Protein AF-A0AAW7YJE2-F1 (afdb_monomer_lite)

pLDDT: mean 79.49, std 8.47, range [52.16, 91.19]

Secondary structure (DSSP, 8-state):
--HHHHHHHHHHHHHHHHHHHHHHHHTT--SSTT--HHHHHHHHHHHHHHHHHHHH--S-HHHHHHHH--

Structure (mmCIF, N/CA/C/O backbone):
data_AF-A0AAW7YJE2-F1
#
_entry.id   AF-A0AAW7YJE2-F1
#
loop_
_atom_site.group_PDB
_atom_site.id
_atom_site.type_symbol
_atom_site.label_atom_id
_atom_site.label_alt_id
_atom_site.label_comp_id
_atom_site.label_asym_id
_atom_site.label_entity_id
_atom_site.label_seq_id
_atom_site.pdbx_PDB_ins_code
_atom_site.Cartn_x
_atom_site.Cartn_y
_atom_site.Cartn_z
_atom_site.occupancy
_atom_site.B_iso_or_equiv
_atom_site.auth_seq_id
_atom_site.auth_comp_id
_atom_site.auth_asym_id
_atom_site.auth_atom_id
_atom_site.pdbx_PDB_model_num
ATOM 1 N N . MET A 1 1 ? -19.115 -17.358 7.203 1.00 52.16 1 MET A N 1
ATOM 2 C CA . MET A 1 1 ? -17.679 -17.080 6.959 1.00 52.16 1 MET A CA 1
ATOM 3 C C . MET A 1 1 ? -17.607 -15.759 6.194 1.00 52.16 1 MET A C 1
ATOM 5 O O . MET A 1 1 ? -18.103 -15.693 5.079 1.00 52.16 1 MET A O 1
ATOM 9 N N . SER A 1 2 ? -17.243 -14.663 6.871 1.00 66.19 2 SER A N 1
ATOM 10 C CA . SER A 1 2 ? -17.663 -13.300 6.498 1.00 66.19 2 SER A CA 1
ATOM 11 C C . SER A 1 2 ? -16.878 -12.726 5.316 1.00 66.19 2 SER A C 1
ATOM 13 O O . SER A 1 2 ? -15.657 -12.849 5.260 1.00 66.19 2 SER A O 1
ATOM 15 N N . ARG A 1 3 ? -17.577 -12.055 4.392 1.00 71.06 3 ARG A N 1
ATOM 16 C CA . ARG A 1 3 ? -17.020 -11.344 3.224 1.00 71.06 3 ARG A CA 1
ATOM 17 C C . ARG A 1 3 ? -15.745 -10.548 3.545 1.00 71.06 3 ARG A C 1
ATOM 19 O O . ARG A 1 3 ? -14.817 -10.530 2.749 1.00 71.06 3 ARG A O 1
ATOM 26 N N . THR A 1 4 ? -15.658 -9.973 4.742 1.00 76.06 4 THR A N 1
ATOM 27 C CA . THR A 1 4 ? -14.491 -9.243 5.258 1.00 76.06 4 THR A CA 1
ATOM 28 C C . THR A 1 4 ? -13.197 -10.061 5.260 1.00 76.06 4 THR A C 1
ATOM 30 O O . THR A 1 4 ? -12.148 -9.520 4.928 1.00 76.06 4 THR A O 1
ATOM 33 N N . LYS A 1 5 ? -13.238 -11.360 5.597 1.00 78.50 5 LYS A N 1
ATOM 34 C CA . LYS A 1 5 ? -12.046 -12.226 5.535 1.00 78.50 5 LYS A CA 1
ATOM 35 C C . LYS A 1 5 ? -11.572 -12.411 4.096 1.00 78.50 5 LYS A C 1
ATOM 37 O O . LYS A 1 5 ? -10.380 -12.314 3.844 1.00 78.50 5 LYS A O 1
ATOM 42 N N . VAL A 1 6 ? -12.504 -12.606 3.162 1.00 83.94 6 VAL A N 1
ATOM 43 C CA . VAL A 1 6 ? -12.194 -12.751 1.731 1.00 83.94 6 VAL A CA 1
ATOM 44 C C . VAL A 1 6 ? -11.574 -11.466 1.183 1.00 83.94 6 VAL A C 1
ATOM 46 O O . VAL A 1 6 ? -10.535 -11.528 0.536 1.00 83.94 6 VAL A O 1
ATOM 49 N N . PHE A 1 7 ? -12.144 -10.301 1.507 1.00 84.50 7 PHE A N 1
ATOM 50 C CA . PHE A 1 7 ? -11.574 -9.013 1.104 1.00 84.50 7 PHE A CA 1
ATOM 51 C C . PHE A 1 7 ? -10.191 -8.771 1.707 1.00 84.50 7 PHE A C 1
ATOM 53 O O . PHE A 1 7 ? -9.290 -8.377 0.979 1.00 84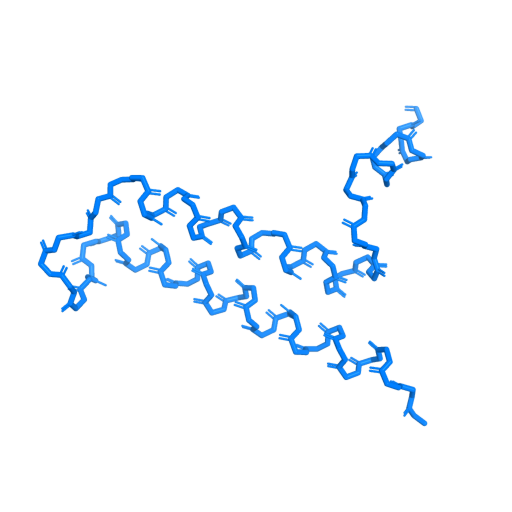.50 7 PHE A O 1
ATOM 60 N N . LYS A 1 8 ? -9.977 -9.082 2.991 1.00 84.12 8 LYS A N 1
ATOM 61 C CA . LYS A 1 8 ? -8.645 -8.992 3.609 1.00 84.12 8 LYS A CA 1
ATOM 62 C C . LYS A 1 8 ? -7.615 -9.870 2.902 1.00 84.12 8 LYS A C 1
ATOM 64 O O . LYS A 1 8 ? -6.515 -9.406 2.623 1.00 84.12 8 LYS A O 1
ATOM 69 N N . THR A 1 9 ? -7.967 -11.116 2.588 1.00 86.75 9 THR A N 1
ATOM 70 C CA . THR A 1 9 ? -7.071 -12.035 1.877 1.00 86.75 9 THR A CA 1
ATOM 71 C C . THR A 1 9 ? -6.786 -11.556 0.455 1.00 86.75 9 THR A C 1
ATOM 73 O O . THR A 1 9 ? -5.631 -11.549 0.045 1.00 86.75 9 THR A O 1
ATOM 76 N N . LEU A 1 10 ? -7.799 -11.097 -0.285 1.00 87.75 10 LEU A N 1
ATOM 77 C CA . LEU A 1 10 ? -7.608 -10.544 -1.629 1.00 87.75 10 LEU A CA 1
ATOM 78 C C . LEU A 1 10 ? -6.712 -9.306 -1.605 1.00 87.75 10 LEU A C 1
ATOM 80 O O . LEU A 1 10 ? -5.775 -9.214 -2.391 1.00 87.75 10 LEU A O 1
ATOM 84 N N . SER A 1 11 ? -6.944 -8.386 -0.670 1.00 87.19 11 SER A N 1
ATOM 85 C CA . SER A 1 11 ? -6.094 -7.211 -0.497 1.00 87.19 11 SER A CA 1
ATOM 86 C C . SER A 1 11 ? -4.662 -7.581 -0.121 1.00 87.19 11 SER A C 1
ATOM 88 O O . SER A 1 11 ? -3.737 -6.946 -0.612 1.00 87.19 11 SER A O 1
ATOM 90 N N . PHE A 1 12 ? -4.455 -8.633 0.676 1.00 88.88 12 PHE A N 1
ATOM 91 C CA . PHE A 1 12 ? -3.111 -9.125 0.979 1.00 88.88 12 PHE A CA 1
ATOM 92 C C . PHE A 1 12 ? -2.397 -9.603 -0.286 1.00 88.88 12 PHE A C 1
ATOM 94 O O . PHE A 1 12 ? -1.271 -9.194 -0.549 1.00 88.88 12 PHE A O 1
ATOM 101 N N . VAL A 1 13 ? -3.072 -10.431 -1.089 1.00 91.19 13 VAL A N 1
ATOM 102 C CA . VAL A 1 13 ? -2.517 -10.989 -2.329 1.00 91.19 13 VAL A CA 1
ATOM 103 C C . VAL A 1 13 ? -2.206 -9.882 -3.339 1.00 91.19 13 VAL A C 1
ATOM 105 O O . VAL A 1 13 ? -1.122 -9.875 -3.913 1.00 91.19 13 VAL A O 1
ATOM 108 N N . ILE A 1 14 ? -3.115 -8.918 -3.516 1.00 89.25 14 ILE A N 1
ATOM 109 C CA . ILE A 1 14 ? -2.920 -7.776 -4.423 1.00 89.25 14 ILE A CA 1
ATOM 110 C C . ILE A 1 14 ? -1.757 -6.901 -3.947 1.00 89.25 14 ILE A C 1
ATOM 112 O O . ILE A 1 14 ? -0.879 -6.565 -4.739 1.00 89.25 14 ILE A O 1
ATOM 116 N N . GLY A 1 15 ? -1.720 -6.562 -2.655 1.00 87.38 15 GLY A N 1
ATOM 117 C CA . GLY A 1 15 ? -0.650 -5.748 -2.083 1.00 87.38 15 GLY A CA 1
ATOM 118 C C . GLY A 1 15 ? 0.718 -6.414 -2.212 1.00 87.38 15 GLY A C 1
ATOM 119 O O . GLY A 1 15 ? 1.681 -5.771 -2.624 1.00 87.38 15 GLY A O 1
ATOM 120 N N . LEU A 1 16 ? 0.793 -7.720 -1.943 1.00 88.62 16 LEU A N 1
ATOM 121 C CA . LEU A 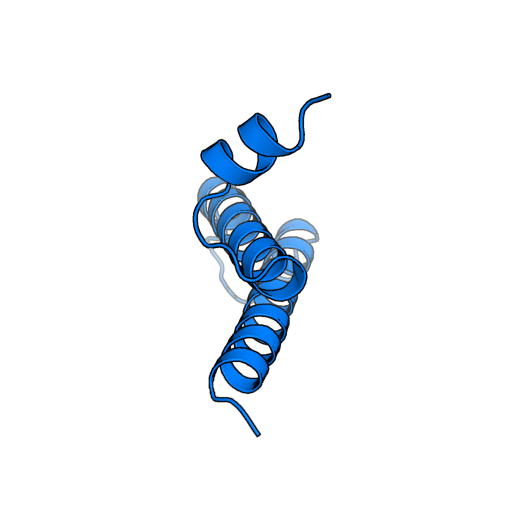1 16 ? 2.018 -8.503 -2.085 1.00 88.62 16 LEU A CA 1
ATOM 122 C C . LEU A 1 16 ? 2.484 -8.580 -3.545 1.00 88.62 16 LEU A C 1
ATOM 124 O O . LEU A 1 16 ? 3.665 -8.383 -3.815 1.00 88.62 16 LEU A O 1
ATOM 128 N N . ALA A 1 17 ? 1.566 -8.824 -4.484 1.00 87.00 17 ALA A N 1
ATOM 129 C CA . ALA A 1 17 ? 1.881 -8.869 -5.909 1.00 87.00 17 ALA A CA 1
ATOM 130 C C . ALA A 1 17 ? 2.398 -7.518 -6.423 1.00 87.00 17 ALA A C 1
ATOM 132 O O . ALA A 1 17 ? 3.368 -7.482 -7.176 1.00 87.00 17 ALA A O 1
ATOM 133 N N . MET A 1 18 ? 1.795 -6.409 -5.981 1.00 86.12 18 MET A N 1
ATOM 134 C CA . MET A 1 18 ? 2.247 -5.062 -6.335 1.00 86.12 18 MET A CA 1
ATOM 135 C C . MET A 1 18 ? 3.633 -4.752 -5.772 1.00 86.12 18 MET A C 1
ATOM 137 O O . MET A 1 18 ? 4.486 -4.291 -6.521 1.00 86.12 18 MET A O 1
ATOM 141 N N . LEU A 1 19 ? 3.890 -5.054 -4.496 1.00 85.88 19 LEU A N 1
ATOM 142 C CA . LEU A 1 19 ? 5.216 -4.846 -3.904 1.00 85.88 19 LEU A CA 1
ATOM 143 C C . LEU A 1 19 ? 6.283 -5.699 -4.590 1.00 85.88 19 LEU A C 1
ATOM 145 O O . LEU A 1 19 ? 7.369 -5.203 -4.880 1.00 85.88 19 LEU A O 1
ATOM 149 N N . LEU A 1 20 ? 5.971 -6.962 -4.886 1.00 85.44 20 LEU A N 1
ATOM 150 C CA . LEU A 1 20 ? 6.883 -7.845 -5.601 1.00 85.44 20 LEU A CA 1
ATOM 151 C C . LEU A 1 20 ? 7.180 -7.306 -7.006 1.00 85.44 20 LEU A C 1
ATOM 153 O O . LEU A 1 20 ? 8.342 -7.239 -7.392 1.00 85.44 20 LEU A O 1
ATOM 157 N N . ALA A 1 21 ? 6.158 -6.852 -7.735 1.00 82.19 21 ALA A N 1
ATOM 158 C CA . ALA A 1 21 ? 6.327 -6.236 -9.048 1.00 82.19 21 ALA A CA 1
ATOM 159 C C . ALA A 1 21 ? 7.188 -4.963 -8.984 1.00 82.19 21 ALA A C 1
ATOM 161 O O . ALA A 1 21 ? 8.072 -4.784 -9.819 1.00 82.19 21 ALA A O 1
ATOM 162 N N . SER A 1 22 ? 6.990 -4.108 -7.975 1.00 81.19 22 SER A N 1
ATOM 163 C CA . SER A 1 22 ? 7.816 -2.914 -7.774 1.00 81.19 22 SER A CA 1
ATOM 164 C C . SER A 1 22 ? 9.272 -3.261 -7.456 1.00 81.19 22 SER A C 1
ATOM 166 O O . SER A 1 22 ? 10.172 -2.621 -7.993 1.00 81.19 22 SER A O 1
ATOM 168 N N . ILE A 1 23 ? 9.523 -4.290 -6.637 1.00 82.50 23 ILE A N 1
ATOM 169 C CA . ILE A 1 23 ? 10.881 -4.773 -6.338 1.00 82.50 23 ILE A CA 1
ATOM 170 C C . ILE A 1 23 ? 11.540 -5.341 -7.597 1.00 82.50 23 ILE A C 1
ATOM 172 O O . ILE A 1 23 ? 12.693 -5.028 -7.876 1.00 82.50 23 ILE A O 1
ATOM 176 N N . MET A 1 24 ? 10.819 -6.140 -8.385 1.00 82.31 24 MET A N 1
ATOM 177 C CA . MET A 1 24 ? 11.340 -6.689 -9.640 1.00 82.31 24 MET A CA 1
ATOM 178 C C . MET A 1 24 ? 11.675 -5.578 -10.639 1.00 82.31 24 MET A C 1
ATOM 180 O O . MET A 1 24 ? 12.773 -5.576 -11.190 1.00 82.31 24 MET A O 1
ATOM 184 N N . ALA A 1 25 ? 10.792 -4.588 -10.795 1.00 79.00 25 ALA A N 1
ATOM 185 C CA . ALA A 1 25 ? 11.048 -3.412 -11.621 1.00 79.00 25 ALA A CA 1
ATOM 186 C C . ALA A 1 25 ? 12.256 -2.599 -11.123 1.00 79.00 25 ALA A C 1
ATOM 188 O O . ALA A 1 25 ? 13.077 -2.171 -11.930 1.00 79.00 25 ALA A O 1
ATOM 189 N N . PHE A 1 26 ? 12.406 -2.428 -9.805 1.00 77.62 26 PHE A N 1
ATOM 190 C CA . PHE A 1 26 ? 13.554 -1.747 -9.200 1.00 77.62 26 PHE A CA 1
ATOM 191 C C . PHE A 1 26 ? 14.876 -2.492 -9.435 1.00 77.62 26 PHE A C 1
ATOM 193 O O . PHE A 1 26 ? 15.900 -1.870 -9.700 1.00 77.62 26 PHE A O 1
ATOM 200 N N . LEU A 1 27 ? 14.853 -3.827 -9.395 1.00 81.06 27 LEU A N 1
ATOM 201 C CA . LEU A 1 27 ? 16.003 -4.684 -9.701 1.00 81.06 27 LEU A CA 1
ATOM 202 C C . LEU A 1 27 ? 16.293 -4.798 -11.212 1.00 81.06 27 LEU A C 1
ATOM 204 O O . LEU A 1 27 ? 17.183 -5.549 -11.604 1.00 81.06 27 LEU A O 1
ATOM 208 N N . GLY A 1 28 ? 15.554 -4.079 -12.063 1.00 74.38 28 GLY A N 1
ATOM 209 C CA . GLY A 1 28 ? 15.728 -4.088 -13.518 1.00 74.38 28 GLY A CA 1
ATOM 210 C C . GLY A 1 28 ? 15.038 -5.253 -14.235 1.00 74.38 28 GLY A C 1
ATOM 211 O O . GLY A 1 28 ? 15.105 -5.340 -15.459 1.00 74.38 28 GLY A O 1
ATOM 212 N N . PHE A 1 29 ? 14.322 -6.119 -13.513 1.00 73.94 29 PHE A N 1
ATOM 213 C CA . PHE A 1 29 ? 13.462 -7.159 -14.081 1.00 73.94 29 PHE A CA 1
ATOM 214 C C . PHE A 1 29 ? 12.087 -6.574 -14.420 1.00 73.94 29 PHE A C 1
ATOM 216 O O . PHE A 1 29 ? 11.078 -6.901 -13.795 1.00 73.94 29 PHE A O 1
ATOM 223 N N . SER A 1 30 ? 12.048 -5.675 -15.402 1.00 68.56 30 SER A N 1
ATOM 224 C CA . SER A 1 30 ? 10.799 -5.132 -15.932 1.00 68.56 30 SER A CA 1
ATOM 225 C C . SER A 1 30 ? 10.531 -5.703 -17.325 1.00 68.56 30 SER A C 1
ATOM 227 O O . SER A 1 30 ? 11.371 -5.547 -18.211 1.00 68.56 30 SER A O 1
ATOM 229 N N . PRO A 1 31 ? 9.366 -6.329 -17.570 1.00 66.31 31 PRO A N 1
ATOM 230 C CA . PRO A 1 31 ? 8.954 -6.696 -18.924 1.00 66.31 31 PRO A CA 1
ATOM 231 C C . PRO A 1 31 ? 8.560 -5.469 -19.771 1.00 66.31 31 PRO A C 1
ATOM 233 O O . PRO A 1 31 ? 8.250 -5.622 -20.950 1.00 66.31 31 PRO A O 1
ATOM 236 N N . PHE A 1 32 ? 8.557 -4.264 -19.188 1.00 69.75 32 PHE A N 1
ATOM 237 C CA . PHE A 1 32 ? 8.204 -3.012 -19.850 1.00 69.75 32 PHE A CA 1
ATOM 238 C C . PHE A 1 32 ? 9.453 -2.145 -20.059 1.00 69.75 32 PHE A C 1
ATOM 240 O O . PHE A 1 32 ? 10.215 -1.920 -19.119 1.00 69.75 32 PHE A O 1
ATOM 247 N N . SER A 1 33 ? 9.634 -1.630 -21.279 1.00 63.25 33 SER A N 1
ATOM 248 C CA . SER A 1 33 ? 10.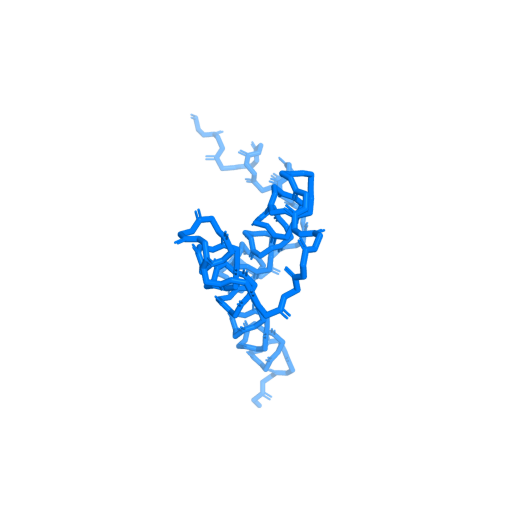777 -0.790 -21.677 1.00 63.25 33 SER A CA 1
ATOM 249 C C . SER A 1 33 ? 10.860 0.535 -20.916 1.00 63.25 33 SER A C 1
ATOM 251 O O . SER A 1 33 ? 11.956 1.029 -20.673 1.00 63.25 33 SER A O 1
ATO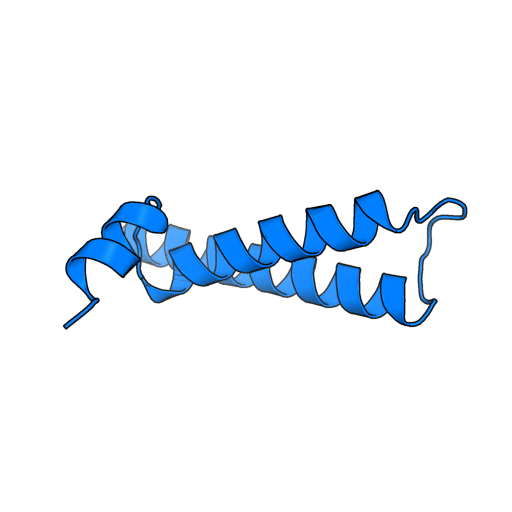M 253 N N . ASP A 1 34 ? 9.712 1.081 -20.503 1.00 66.31 34 ASP A N 1
ATOM 254 C CA . ASP A 1 34 ? 9.585 2.432 -19.943 1.00 66.31 34 ASP A CA 1
ATOM 255 C C . ASP A 1 34 ? 9.113 2.420 -18.482 1.00 66.31 34 ASP A C 1
ATOM 257 O O . ASP A 1 34 ? 8.166 3.106 -18.083 1.00 66.31 34 ASP A O 1
ATOM 261 N N . THR A 1 35 ? 9.766 1.618 -17.642 1.00 65.31 35 THR A N 1
ATOM 262 C CA . THR A 1 35 ? 9.552 1.670 -16.189 1.00 65.31 35 THR A CA 1
ATOM 263 C C . THR A 1 35 ? 10.128 2.966 -15.614 1.00 65.31 35 THR A C 1
ATOM 265 O O . THR A 1 35 ? 11.309 3.057 -15.293 1.00 65.31 35 THR A O 1
ATOM 268 N N . SER A 1 36 ? 9.289 3.996 -15.482 1.00 71.19 36 SER A N 1
ATOM 269 C CA . SER A 1 36 ? 9.672 5.242 -14.810 1.00 71.19 36 SER A CA 1
ATOM 270 C C . SER A 1 36 ? 9.745 5.064 -13.287 1.00 71.19 36 SER A C 1
ATOM 272 O O . SER A 1 36 ? 8.933 4.354 -12.685 1.00 71.19 36 SER A O 1
ATOM 274 N N . ASN A 1 37 ? 10.661 5.784 -12.628 1.00 67.75 37 ASN A N 1
ATOM 275 C CA . ASN A 1 37 ? 10.765 5.817 -11.159 1.00 67.75 37 ASN A CA 1
ATOM 276 C C . ASN A 1 37 ? 9.450 6.240 -10.472 1.00 67.75 37 ASN A C 1
ATOM 278 O O . ASN A 1 37 ? 9.163 5.815 -9.350 1.00 67.75 37 ASN A O 1
ATOM 282 N N . ILE A 1 38 ? 8.628 7.041 -11.160 1.00 72.75 38 ILE A N 1
ATOM 283 C CA . ILE A 1 38 ? 7.301 7.466 -10.695 1.00 72.75 38 ILE A CA 1
ATOM 284 C C . ILE A 1 38 ? 6.342 6.265 -10.665 1.00 72.75 38 ILE A C 1
ATOM 286 O O . ILE A 1 38 ? 5.612 6.088 -9.691 1.00 72.75 38 ILE A O 1
ATOM 290 N N . GLY A 1 39 ? 6.391 5.396 -11.681 1.00 71.81 39 GLY A N 1
ATOM 291 C CA . GLY A 1 39 ? 5.597 4.167 -11.736 1.00 71.81 39 GLY A CA 1
ATOM 292 C C . GLY A 1 39 ? 5.969 3.162 -10.641 1.00 71.81 39 GLY A C 1
ATOM 293 O O . GLY A 1 39 ? 5.083 2.586 -10.008 1.00 71.81 39 GLY A O 1
ATOM 294 N N . ILE A 1 40 ? 7.264 3.001 -10.351 1.00 76.31 40 ILE A N 1
ATOM 295 C CA . ILE A 1 40 ? 7.761 2.114 -9.280 1.00 76.31 40 ILE A CA 1
ATOM 296 C C . ILE A 1 40 ? 7.340 2.636 -7.900 1.00 76.31 40 ILE A C 1
ATOM 298 O O . ILE A 1 40 ? 6.806 1.889 -7.079 1.00 76.31 40 ILE A O 1
ATOM 302 N N . THR A 1 41 ? 7.518 3.934 -7.656 1.00 80.94 41 THR A N 1
ATOM 303 C CA . THR A 1 41 ? 7.131 4.569 -6.387 1.00 80.94 41 THR A CA 1
ATOM 304 C C . THR A 1 41 ? 5.618 4.506 -6.165 1.00 80.94 41 THR A C 1
ATOM 306 O O . THR A 1 41 ? 5.164 4.127 -5.085 1.00 80.94 41 THR A O 1
ATOM 309 N N . GLY A 1 42 ? 4.820 4.812 -7.194 1.00 80.56 42 GLY A N 1
ATOM 310 C CA . GLY A 1 42 ? 3.360 4.760 -7.117 1.00 80.56 42 GLY A CA 1
ATOM 311 C C . GLY A 1 42 ? 2.828 3.349 -6.859 1.00 80.56 42 GLY A C 1
ATOM 312 O O . GLY A 1 42 ? 2.018 3.153 -5.955 1.00 80.56 42 GLY A O 1
ATOM 313 N N . SER A 1 43 ? 3.324 2.349 -7.594 1.00 80.62 43 SER A N 1
ATOM 314 C CA . SER A 1 43 ? 2.938 0.943 -7.389 1.00 80.62 43 SER A CA 1
ATOM 315 C C . SER A 1 43 ? 3.330 0.421 -6.003 1.00 80.62 43 SER A C 1
ATOM 317 O O . SER A 1 43 ? 2.537 -0.281 -5.376 1.00 80.62 43 SER A O 1
ATOM 319 N N . SER A 1 44 ? 4.481 0.847 -5.473 1.00 82.81 44 SER A N 1
ATOM 320 C CA . SER A 1 44 ? 4.924 0.482 -4.121 1.00 82.81 44 SER A CA 1
ATOM 321 C C . SER A 1 44 ? 3.997 1.048 -3.042 1.00 82.81 44 SER A C 1
ATOM 323 O O . SER A 1 44 ? 3.607 0.334 -2.118 1.00 82.81 44 SER A O 1
ATOM 325 N N . LEU A 1 45 ? 3.600 2.322 -3.169 1.00 86.25 45 LEU A N 1
ATOM 326 C CA . LEU A 1 45 ? 2.683 2.983 -2.233 1.00 86.25 45 LEU A CA 1
ATOM 327 C C . LEU A 1 45 ? 1.289 2.347 -2.250 1.00 86.25 45 LEU A C 1
ATOM 329 O O . LEU A 1 45 ? 0.706 2.105 -1.193 1.00 86.25 45 LEU A O 1
ATOM 333 N N . VAL A 1 46 ? 0.768 2.035 -3.439 1.00 86.88 46 VAL A N 1
ATOM 334 C CA . VAL A 1 46 ? -0.522 1.346 -3.580 1.00 86.88 46 VAL A CA 1
ATOM 335 C C . VAL A 1 46 ? -0.433 -0.074 -3.012 1.00 86.88 46 VAL A C 1
ATOM 337 O O . VAL A 1 46 ? -1.311 -0.484 -2.254 1.00 86.88 46 VAL A O 1
ATOM 340 N N . GLY A 1 47 ? 0.653 -0.803 -3.279 1.00 86.44 47 GLY A N 1
ATOM 341 C CA . GLY A 1 47 ? 0.895 -2.121 -2.691 1.00 86.44 47 GLY A CA 1
ATOM 342 C C . GLY A 1 47 ? 0.911 -2.087 -1.159 1.00 86.44 47 GLY A C 1
ATOM 343 O O . GLY A 1 47 ? 0.215 -2.870 -0.509 1.00 86.44 47 GLY A O 1
ATOM 344 N N . ALA A 1 48 ? 1.621 -1.119 -0.574 1.00 86.81 48 ALA A N 1
ATOM 345 C CA . ALA A 1 48 ? 1.655 -0.903 0.871 1.00 86.81 48 ALA A CA 1
ATOM 346 C C . ALA A 1 48 ? 0.268 -0.568 1.452 1.00 86.81 48 ALA A C 1
ATOM 348 O O . ALA A 1 48 ? -0.093 -1.089 2.508 1.00 86.81 48 ALA A O 1
ATOM 349 N N . TYR A 1 49 ? -0.540 0.235 0.749 1.00 86.88 49 TYR A N 1
ATOM 350 C CA . TYR A 1 49 ? -1.924 0.535 1.136 1.00 86.88 49 TYR A CA 1
ATOM 351 C C . TYR A 1 49 ? -2.788 -0.733 1.217 1.00 86.88 49 TYR A C 1
ATOM 353 O O . TYR A 1 49 ? -3.508 -0.954 2.195 1.00 86.88 49 TYR A O 1
ATOM 361 N N . PHE A 1 50 ? -2.688 -1.609 0.217 1.00 87.25 50 PHE A N 1
ATOM 362 C CA . PHE A 1 50 ? -3.428 -2.870 0.198 1.00 87.25 50 PHE A CA 1
ATOM 363 C C . PHE A 1 50 ? -2.980 -3.834 1.303 1.00 87.25 50 PHE A C 1
ATOM 365 O O . PHE A 1 50 ? -3.831 -4.461 1.942 1.00 87.25 50 PHE A O 1
ATOM 372 N N . ILE A 1 51 ? -1.676 -3.904 1.595 1.00 87.88 51 ILE A N 1
ATOM 373 C CA . ILE A 1 51 ? -1.166 -4.667 2.744 1.00 87.88 51 ILE A CA 1
ATOM 374 C C . ILE A 1 51 ? -1.684 -4.085 4.062 1.00 87.88 51 ILE A C 1
ATOM 376 O O . ILE A 1 51 ? -2.135 -4.836 4.929 1.00 87.88 51 ILE A O 1
ATOM 380 N N . PHE A 1 52 ? -1.689 -2.761 4.210 1.00 87.31 52 PHE A N 1
ATOM 381 C CA . PHE A 1 52 ? -2.227 -2.107 5.398 1.00 87.31 52 PHE A CA 1
ATOM 382 C C . PHE A 1 52 ? -3.695 -2.484 5.636 1.00 87.31 52 PHE A C 1
ATOM 384 O O . PHE A 1 52 ? -4.063 -2.872 6.750 1.00 87.31 52 PHE A O 1
ATOM 391 N N . TYR A 1 53 ? -4.527 -2.430 4.593 1.00 85.88 53 TYR A N 1
ATOM 392 C CA . TYR A 1 53 ? -5.929 -2.833 4.685 1.00 85.88 53 TYR A CA 1
ATOM 393 C C . TYR A 1 53 ? -6.079 -4.326 5.001 1.00 85.88 53 TYR A C 1
ATOM 395 O O . TYR A 1 53 ? -6.928 -4.707 5.807 1.00 85.88 53 TYR A O 1
ATOM 403 N N . ALA A 1 54 ? -5.240 -5.186 4.425 1.00 84.88 54 ALA A N 1
ATOM 404 C CA . ALA A 1 54 ? -5.269 -6.615 4.714 1.00 84.88 54 ALA A CA 1
ATOM 405 C C . ALA A 1 54 ? -5.003 -6.923 6.197 1.00 84.88 54 ALA A C 1
ATOM 407 O O . ALA A 1 54 ? -5.731 -7.708 6.814 1.00 84.88 54 ALA A O 1
ATOM 408 N N . LEU A 1 55 ? -4.000 -6.265 6.783 1.00 84.50 55 LEU A N 1
ATOM 409 C CA . LEU A 1 55 ? -3.611 -6.448 8.180 1.00 84.50 55 LEU A CA 1
ATOM 410 C C . LEU A 1 55 ? -4.661 -5.846 9.125 1.00 84.50 55 LEU A C 1
ATOM 412 O O . LEU A 1 55 ? -5.266 -6.545 9.943 1.00 84.50 55 LEU A O 1
ATOM 416 N N . THR A 1 56 ? -4.952 -4.557 8.967 1.00 83.56 56 THR A N 1
ATOM 417 C CA . THR A 1 56 ? -5.779 -3.802 9.920 1.00 83.56 56 THR A CA 1
ATOM 418 C C . THR A 1 56 ? -7.277 -3.962 9.663 1.00 83.56 56 THR A C 1
ATOM 420 O O . THR A 1 56 ? -8.080 -3.971 10.593 1.00 83.56 56 THR A O 1
ATOM 423 N N . GLY A 1 57 ? -7.687 -4.167 8.410 1.00 80.94 57 GLY A N 1
ATOM 424 C CA . GLY A 1 57 ? -9.086 -4.096 7.977 1.00 80.94 57 GLY A CA 1
ATOM 425 C C . GLY A 1 57 ? -9.641 -2.680 7.903 1.00 80.94 57 GLY A C 1
ATOM 426 O O . GLY A 1 57 ? -10.851 -2.525 7.750 1.00 80.94 57 GLY A O 1
ATOM 427 N N . LYS A 1 58 ? -8.789 -1.658 8.045 1.00 81.25 58 LYS A N 1
ATOM 428 C CA . LYS A 1 58 ? -9.175 -0.251 7.970 1.00 81.25 58 LYS A CA 1
ATOM 429 C C . LYS A 1 58 ? -8.639 0.363 6.684 1.00 81.25 58 LYS A C 1
ATOM 431 O O . LYS A 1 58 ? -7.526 0.072 6.264 1.00 81.25 58 LYS A O 1
ATOM 436 N N . THR A 1 59 ? -9.448 1.203 6.053 1.00 80.69 59 THR A N 1
ATOM 437 C CA . THR A 1 59 ? -9.077 1.962 4.847 1.00 80.69 59 THR A CA 1
ATOM 438 C C . THR A 1 59 ? -8.465 3.319 5.181 1.00 80.69 59 THR A C 1
ATOM 440 O O . THR A 1 59 ? -7.765 3.901 4.354 1.00 80.69 59 THR A O 1
ATOM 443 N N . ASP A 1 60 ? -8.722 3.821 6.389 1.00 83.50 60 ASP A N 1
ATOM 444 C CA . ASP A 1 60 ? -8.275 5.129 6.848 1.00 83.50 60 ASP A CA 1
ATOM 445 C C . ASP A 1 60 ? -6.961 5.014 7.630 1.00 83.50 60 ASP A C 1
ATOM 447 O O . ASP A 1 60 ? -6.939 4.765 8.839 1.00 83.50 60 ASP A O 1
ATOM 451 N N . ILE A 1 61 ? -5.857 5.159 6.897 1.00 81.06 61 ILE A N 1
ATOM 452 C CA . ILE A 1 61 ? -4.494 5.082 7.432 1.00 81.06 61 ILE A CA 1
ATOM 453 C C . ILE A 1 61 ? -4.237 6.209 8.435 1.00 81.06 61 ILE A C 1
ATOM 455 O O . ILE A 1 61 ? -3.717 5.961 9.522 1.00 81.06 61 ILE A O 1
ATOM 459 N N . LEU A 1 62 ? -4.611 7.444 8.090 1.00 82.50 62 LEU A N 1
ATOM 460 C CA . LEU A 1 62 ? -4.307 8.618 8.908 1.00 82.50 62 LEU A CA 1
ATOM 461 C C . LEU A 1 62 ? -5.032 8.557 10.248 1.00 82.50 62 LEU A C 1
ATOM 463 O O . LEU A 1 62 ? -4.412 8.780 11.287 1.00 82.50 62 LEU A O 1
ATOM 467 N N . ASN A 1 63 ? -6.320 8.208 10.244 1.00 79.50 63 ASN A N 1
ATOM 468 C CA . ASN A 1 63 ? -7.052 8.052 11.493 1.00 79.50 63 ASN A CA 1
ATOM 469 C C . ASN A 1 63 ? -6.587 6.822 12.275 1.00 79.50 63 ASN A C 1
ATOM 471 O O . ASN A 1 63 ? -6.505 6.894 13.496 1.00 79.50 63 ASN A O 1
ATOM 475 N N . TYR A 1 64 ? -6.204 5.722 11.615 1.00 80.94 64 TYR A N 1
ATOM 476 C CA . TYR A 1 64 ? -5.625 4.574 12.316 1.00 80.94 64 TYR A CA 1
ATOM 477 C C . TYR A 1 64 ? -4.354 4.948 13.086 1.00 80.94 64 TYR A C 1
ATOM 479 O O . TYR A 1 64 ? -4.248 4.602 14.261 1.00 80.94 64 TYR A O 1
ATOM 487 N N . PHE A 1 65 ? -3.413 5.668 12.470 1.00 81.62 65 PHE A N 1
ATOM 488 C CA . PHE A 1 65 ? -2.191 6.085 13.162 1.00 81.62 65 PHE A CA 1
ATOM 489 C C . PHE A 1 65 ? -2.462 7.133 14.242 1.00 81.62 65 PHE A C 1
ATOM 491 O O . PHE A 1 65 ? -1.899 7.018 15.321 1.00 81.62 65 PHE A O 1
ATOM 498 N N . LYS A 1 66 ? -3.383 8.080 14.019 1.00 81.38 66 LYS A N 1
ATOM 499 C CA . LYS A 1 66 ? -3.793 9.044 15.056 1.00 81.38 66 LYS A CA 1
ATOM 500 C C . LYS A 1 66 ? -4.430 8.379 16.277 1.00 81.38 66 LYS A C 1
ATOM 502 O O . LYS A 1 66 ? -4.197 8.817 17.391 1.00 81.38 66 LYS A O 1
ATOM 507 N N . THR A 1 67 ? -5.242 7.339 16.083 1.00 80.31 67 THR A N 1
ATOM 508 C CA . THR A 1 67 ? -5.884 6.613 17.193 1.00 80.31 67 THR A CA 1
ATOM 509 C C . THR A 1 67 ? -4.918 5.681 17.929 1.00 80.31 67 THR A C 1
ATOM 511 O O . THR A 1 67 ? -5.139 5.398 19.100 1.00 80.31 67 THR A O 1
ATOM 514 N N . ASN A 1 68 ? -3.868 5.191 17.261 1.00 76.19 68 ASN A N 1
ATOM 515 C CA . ASN A 1 68 ? -2.873 4.287 17.852 1.00 76.19 68 ASN A CA 1
ATOM 516 C C . ASN A 1 68 ? -1.549 4.985 18.226 1.00 76.19 68 ASN A C 1
ATOM 518 O O . ASN A 1 68 ? -0.618 4.309 18.659 1.00 76.19 68 ASN A O 1
ATOM 522 N N . GLN A 1 69 ? -1.446 6.309 18.064 1.00 59.03 69 GLN A N 1
ATOM 523 C CA . GLN A 1 69 ? -0.392 7.113 18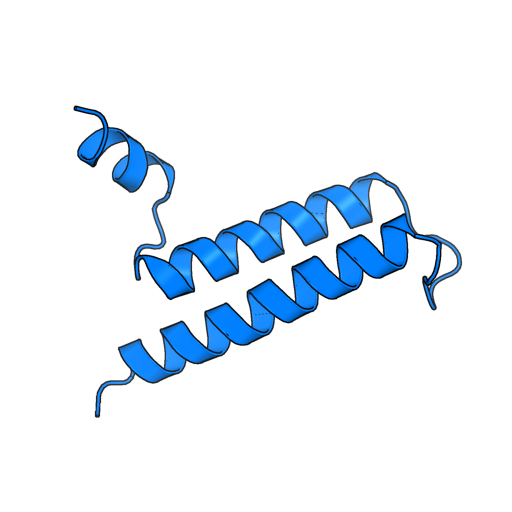.683 1.00 59.03 69 GLN A CA 1
ATOM 524 C C . G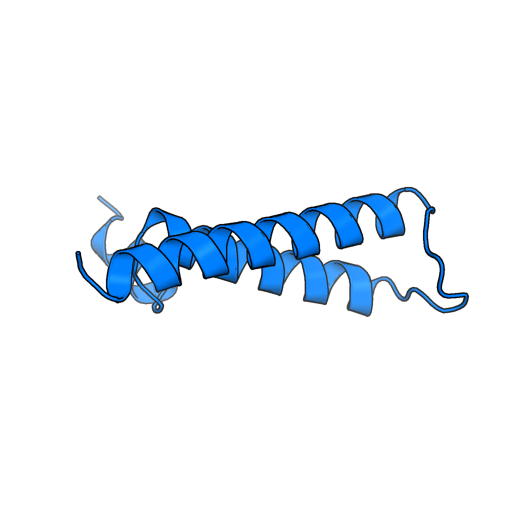LN A 1 69 ? -0.743 7.284 20.164 1.00 59.03 69 GLN A C 1
ATOM 526 O O . GLN A 1 69 ? -1.629 8.066 20.505 1.00 59.03 69 GLN A O 1
ATOM 531 N N . VAL A 1 70 ? -0.072 6.501 21.010 1.00 54.16 70 VAL A N 1
ATOM 532 C CA . VAL A 1 70 ? 0.048 6.745 22.456 1.00 54.16 70 VAL A CA 1
ATOM 533 C C . VAL A 1 70 ? 1.172 7.747 22.680 1.00 54.16 70 VAL A C 1
ATOM 535 O O . VAL A 1 70 ? 2.224 7.578 22.019 1.00 54.16 70 VAL A O 1
#

Radius of gyration: 14.44 Å; chains: 1; bounding box: 34×26×44 Å

Foldseek 3Di:
DDPLLVLLVVLLVQLVVLLVQLVCVVVVNDPDPDPDPVNSVVSNVSSVQSNVCSVPVDNDPPVVVVVPPD

Sequence (70 aa):
MSRTKVFKTLSFVIGLAMLLASIMAFLGFSPFSDTSNIGITGSSLVGAYFIFYALTGKTDILNYFKTNQV